Protein AF-A0A2M8P9N5-F1 (afdb_monomer_lite)

pLDDT: mean 81.97, std 13.03, range [49.94, 96.19]

Radius of gyration: 17.89 Å; chains: 1; bounding box: 42×46×38 Å

Sequence (152 aa):
MERGTPGARTTRSGWLSRHLESAAWQNDSPFRAIGIGTMLPSSLRGEVSALALKSIADFHLGGREDQLEAMRRALAQLYTVESDQPLGRSLLAAHAKETFAVMDILASLNADSYEPEGDAAYPESEFGQGLKQVAILIKAEVGLEVACLDLG

Secondary structure (DSSP, 8-state):
-TT--TT-S---S-HHHHHHHH-SS----TTSEEEESSS--TTT-SSS--EEES-TTT---TT-HHHHHHHHHHHHHHHHHS-SSHHHHHHHHHHHHHHHHHHHHHHHS-GGG-PPPTT----SSHHHHHHHHHHHHHHTTS---EEEE---

Structure (mmCIF, N/CA/C/O backbone):
data_AF-A0A2M8P9N5-F1
#
_entry.id   AF-A0A2M8P9N5-F1
#
loop_
_atom_site.group_PDB
_atom_site.id
_atom_site.type_symbol
_atom_site.label_atom_id
_atom_site.label_alt_id
_atom_site.label_comp_id
_atom_site.label_asym_id
_atom_site.label_entity_id
_atom_site.label_seq_id
_atom_site.pdbx_PDB_ins_code
_atom_site.Cartn_x
_atom_site.Cartn_y
_atom_site.Cartn_z
_atom_site.occupancy
_atom_site.B_iso_or_equiv
_atom_site.auth_seq_id
_atom_site.auth_comp_id
_atom_site.auth_asym_id
_atom_site.auth_atom_id
_atom_site.pdbx_PDB_model_num
ATOM 1 N N . MET A 1 1 ? 13.227 -15.711 -4.139 1.00 75.31 1 MET A N 1
ATOM 2 C CA . MET A 1 1 ? 11.785 -15.593 -4.424 1.00 75.31 1 MET A CA 1
ATOM 3 C C . MET A 1 1 ? 11.443 -14.156 -4.813 1.00 75.31 1 MET A C 1
ATOM 5 O O . MET A 1 1 ? 11.135 -13.939 -5.972 1.00 75.31 1 MET A O 1
ATOM 9 N N . GLU A 1 2 ? 11.697 -13.175 -3.940 1.00 83.56 2 GLU A N 1
ATOM 10 C CA . GLU A 1 2 ? 11.436 -11.729 -4.134 1.00 83.56 2 GLU A CA 1
ATOM 11 C C . GLU A 1 2 ? 11.901 -11.082 -5.450 1.00 83.56 2 GLU A C 1
ATOM 13 O O . GLU A 1 2 ? 11.302 -10.126 -5.929 1.00 83.56 2 GLU A O 1
ATOM 18 N N . ARG A 1 3 ? 12.966 -11.589 -6.074 1.00 84.69 3 ARG A N 1
ATOM 19 C CA . ARG A 1 3 ? 13.448 -11.054 -7.357 1.00 84.69 3 ARG A CA 1
ATOM 20 C C . ARG A 1 3 ? 12.854 -11.749 -8.573 1.00 84.69 3 ARG A C 1
ATOM 22 O O . ARG A 1 3 ? 12.996 -11.222 -9.664 1.00 84.69 3 ARG A O 1
ATOM 29 N N . GLY A 1 4 ? 12.232 -12.919 -8.426 1.00 84.81 4 GLY A N 1
ATOM 30 C CA . GLY A 1 4 ? 11.653 -13.679 -9.543 1.00 84.81 4 GLY A CA 1
ATOM 31 C C . GLY A 1 4 ? 12.642 -14.087 -10.643 1.00 84.81 4 GLY A C 1
ATOM 32 O O . GLY A 1 4 ? 12.218 -14.382 -11.751 1.00 84.81 4 GLY A O 1
ATOM 33 N N . THR A 1 5 ? 13.953 -14.092 -10.372 1.00 85.38 5 THR A N 1
ATOM 34 C CA . THR A 1 5 ? 14.996 -14.446 -11.352 1.00 85.38 5 THR A CA 1
ATOM 35 C C . THR A 1 5 ? 15.910 -15.556 -10.818 1.00 85.38 5 THR A C 1
ATOM 37 O O . THR A 1 5 ? 17.013 -15.271 -10.337 1.00 85.38 5 THR A O 1
ATOM 40 N N . PRO A 1 6 ? 15.470 -16.829 -10.837 1.00 81.25 6 PRO A N 1
ATOM 41 C CA . PRO A 1 6 ? 16.306 -17.955 -10.426 1.00 81.25 6 PRO A CA 1
ATOM 42 C C . PRO A 1 6 ? 17.620 -17.985 -11.223 1.00 81.25 6 PRO A C 1
ATOM 44 O O . PRO A 1 6 ? 17.617 -17.817 -12.437 1.00 81.25 6 PRO A O 1
ATOM 47 N N . GLY A 1 7 ? 18.756 -18.158 -10.544 1.00 79.31 7 GLY A N 1
ATOM 48 C CA . GLY A 1 7 ? 20.080 -18.229 -11.181 1.00 79.31 7 GLY A CA 1
ATOM 49 C C . GLY A 1 7 ? 20.727 -16.882 -11.537 1.00 79.31 7 GLY A C 1
ATOM 50 O O . GLY A 1 7 ? 21.952 -16.809 -11.605 1.00 79.31 7 GLY A O 1
ATOM 51 N N . ALA A 1 8 ? 19.960 -15.794 -11.666 1.00 80.06 8 ALA A N 1
ATOM 52 C CA . ALA A 1 8 ? 20.508 -14.463 -11.931 1.00 80.06 8 ALA A CA 1
ATOM 53 C C . ALA A 1 8 ? 20.707 -13.669 -10.629 1.00 80.06 8 ALA A C 1
ATOM 55 O O . ALA A 1 8 ? 19.750 -13.317 -9.937 1.00 80.06 8 ALA A O 1
ATOM 56 N N . ARG A 1 9 ? 21.969 -13.363 -10.298 1.00 75.94 9 ARG A N 1
ATOM 57 C CA . ARG A 1 9 ? 22.348 -12.607 -9.083 1.00 75.94 9 ARG A CA 1
ATOM 58 C C . ARG A 1 9 ? 22.427 -11.091 -9.291 1.00 75.94 9 ARG A C 1
ATOM 60 O O . ARG A 1 9 ? 22.513 -10.347 -8.317 1.00 75.94 9 ARG A O 1
ATOM 67 N N . THR A 1 10 ? 22.415 -10.633 -10.540 1.00 83.81 10 THR A N 1
ATOM 68 C CA . THR A 1 10 ? 22.618 -9.225 -10.913 1.00 83.81 10 THR A CA 1
ATOM 69 C C . THR A 1 10 ? 21.331 -8.410 -10.942 1.00 83.81 10 THR A C 1
ATOM 71 O O . THR A 1 10 ? 21.400 -7.187 -10.843 1.00 83.81 10 THR A O 1
ATOM 74 N N . THR A 1 11 ? 20.163 -9.053 -11.030 1.00 84.00 11 THR A N 1
ATOM 75 C CA . THR A 1 11 ? 18.866 -8.369 -11.038 1.00 84.00 11 THR A CA 1
ATOM 76 C C . THR A 1 11 ? 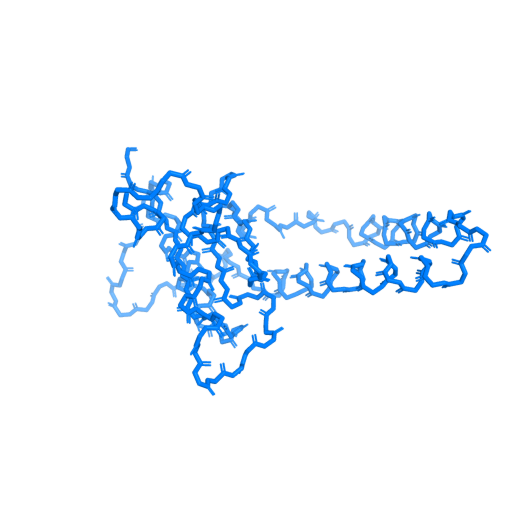18.675 -7.606 -9.736 1.00 84.00 11 THR A C 1
ATOM 78 O O . THR A 1 11 ? 18.677 -8.210 -8.663 1.00 84.00 11 THR A O 1
ATOM 81 N N . ARG A 1 12 ? 18.541 -6.280 -9.816 1.00 84.31 12 ARG A N 1
ATOM 82 C CA . ARG A 1 12 ? 18.392 -5.404 -8.642 1.00 84.31 12 ARG A CA 1
ATOM 83 C C . ARG A 1 12 ? 16.934 -5.117 -8.286 1.00 84.31 12 ARG A C 1
ATOM 85 O O . ARG A 1 12 ? 16.674 -4.790 -7.134 1.00 84.31 12 ARG A O 1
ATOM 92 N N . SER A 1 13 ? 16.011 -5.286 -9.234 1.00 89.62 13 SER A N 1
ATOM 93 C CA . SER A 1 13 ? 14.577 -5.085 -9.026 1.00 89.62 13 SER A CA 1
ATOM 94 C C . SER A 1 13 ? 13.863 -6.344 -8.525 1.00 89.62 13 SER A C 1
ATOM 96 O O . SER A 1 13 ? 14.259 -7.486 -8.795 1.00 89.62 13 SER A O 1
ATOM 98 N N . GLY A 1 14 ? 12.783 -6.118 -7.793 1.00 93.81 14 GLY A N 1
ATOM 99 C CA . GLY A 1 14 ? 11.795 -7.104 -7.407 1.00 93.81 14 GLY A CA 1
ATOM 100 C C . GLY A 1 14 ? 10.869 -7.467 -8.563 1.00 93.81 14 GLY A C 1
ATOM 101 O O . GLY A 1 14 ? 10.756 -6.745 -9.557 1.00 93.81 14 GLY A O 1
ATOM 102 N N . TRP A 1 15 ? 10.246 -8.639 -8.469 1.00 94.19 15 TRP A N 1
ATOM 103 C CA . TRP A 1 15 ? 9.408 -9.147 -9.556 1.00 94.19 15 TRP A CA 1
ATOM 104 C C . TRP A 1 15 ? 8.085 -8.386 -9.702 1.00 94.19 15 TRP A C 1
ATOM 106 O O . TRP A 1 15 ? 7.646 -8.200 -10.833 1.00 94.19 15 TRP A O 1
ATOM 116 N N . LEU A 1 16 ? 7.489 -7.912 -8.599 1.00 94.31 16 LEU A N 1
ATOM 117 C CA . LEU A 1 16 ? 6.240 -7.143 -8.631 1.00 94.31 16 LEU A CA 1
ATOM 118 C C . LEU A 1 16 ? 6.458 -5.778 -9.276 1.00 94.31 16 LEU A C 1
ATOM 120 O O . LEU A 1 16 ? 5.674 -5.392 -10.132 1.00 94.31 16 LEU A O 1
ATOM 124 N N . SER A 1 17 ? 7.559 -5.094 -8.946 1.00 93.69 17 SER A N 1
ATOM 125 C CA . SER A 1 17 ? 7.900 -3.816 -9.586 1.00 93.69 17 SER A CA 1
ATOM 126 C C . SER A 1 17 ? 8.004 -3.959 -11.110 1.00 93.69 17 SER A C 1
ATOM 128 O O . SER A 1 17 ? 7.366 -3.214 -11.846 1.00 93.69 17 SER A O 1
ATOM 130 N N . ARG A 1 18 ? 8.702 -4.996 -11.601 1.00 94.00 18 ARG A N 1
ATOM 131 C CA . ARG A 1 18 ? 8.780 -5.271 -13.048 1.00 94.00 18 ARG A CA 1
ATOM 132 C C . ARG A 1 18 ? 7.448 -5.691 -13.658 1.00 94.00 18 ARG A C 1
ATOM 134 O O . ARG A 1 18 ? 7.180 -5.369 -14.809 1.00 94.00 18 ARG A O 1
ATOM 141 N N . HIS A 1 19 ? 6.631 -6.443 -12.924 1.00 94.19 19 HIS A N 1
ATOM 142 C CA . HIS A 1 19 ? 5.306 -6.814 -13.406 1.00 94.19 19 HIS A CA 1
ATOM 143 C C . HIS A 1 19 ? 4.457 -5.562 -13.651 1.00 94.19 19 HIS A C 1
ATOM 145 O O . HIS A 1 19 ? 3.923 -5.408 -14.746 1.00 94.19 19 HIS A O 1
ATOM 151 N N . LEU A 1 20 ? 4.416 -4.651 -12.676 1.00 94.56 20 LEU A N 1
ATOM 152 C CA . LEU A 1 20 ? 3.708 -3.375 -12.770 1.00 94.56 20 LEU A CA 1
ATOM 153 C C . LEU A 1 20 ? 4.266 -2.467 -13.877 1.00 94.56 20 LEU A C 1
ATOM 155 O O . LEU A 1 20 ? 3.494 -1.779 -14.540 1.00 94.56 20 LEU A O 1
ATOM 159 N N . GLU A 1 21 ? 5.580 -2.497 -14.112 1.00 93.38 21 GLU A N 1
ATOM 160 C CA . GLU A 1 21 ? 6.234 -1.800 -15.229 1.00 93.38 21 GLU A CA 1
ATOM 161 C C . GLU A 1 21 ? 5.810 -2.370 -16.594 1.00 93.38 21 GLU A C 1
ATOM 163 O O . GLU A 1 21 ? 5.593 -1.628 -17.545 1.00 93.38 21 GLU A O 1
ATOM 168 N N . SER A 1 22 ? 5.660 -3.695 -16.688 1.00 93.88 22 SER A N 1
ATOM 169 C CA . SER A 1 22 ? 5.246 -4.392 -17.914 1.00 93.88 22 SER A CA 1
ATOM 170 C C . SER A 1 22 ? 3.730 -4.435 -18.143 1.00 93.88 22 SER A C 1
ATOM 172 O O . SER A 1 22 ? 3.283 -4.952 -19.169 1.00 93.88 22 SER A O 1
ATOM 174 N N . ALA A 1 23 ? 2.935 -3.966 -17.178 1.00 93.31 23 ALA A N 1
ATOM 175 C CA . ALA A 1 23 ? 1.483 -3.996 -17.260 1.00 93.31 23 ALA A CA 1
ATOM 176 C C . ALA A 1 23 ? 0.992 -3.117 -18.422 1.00 93.31 23 ALA A C 1
ATOM 178 O O . ALA A 1 23 ? 1.518 -2.037 -18.675 1.00 93.31 23 ALA A O 1
ATOM 179 N N . ALA A 1 24 ? -0.039 -3.576 -19.136 1.00 92.25 24 ALA A N 1
ATOM 180 C CA . ALA A 1 24 ? -0.585 -2.840 -20.281 1.00 92.25 24 ALA A CA 1
ATOM 181 C C . ALA A 1 24 ? -1.359 -1.571 -19.872 1.00 92.25 24 ALA A C 1
ATOM 183 O O . ALA A 1 24 ? -1.664 -0.737 -20.723 1.00 92.25 24 ALA A O 1
ATOM 184 N N . TRP A 1 25 ? -1.701 -1.444 -18.589 1.00 92.50 25 TRP A N 1
ATOM 185 C CA . TRP A 1 25 ? -2.386 -0.291 -18.018 1.00 92.50 25 TRP A CA 1
ATOM 186 C C . TRP A 1 25 ? -1.420 0.570 -17.205 1.00 92.50 25 TRP A C 1
ATOM 188 O O . TRP A 1 25 ? -0.420 0.090 -16.669 1.00 92.50 25 TRP A O 1
ATOM 198 N N . GLN A 1 26 ? -1.749 1.854 -17.110 1.00 88.38 26 GLN A N 1
ATOM 199 C CA . GLN A 1 26 ? -1.027 2.818 -16.291 1.00 88.38 26 GLN A CA 1
ATOM 200 C C . GLN A 1 26 ? -1.872 3.175 -15.078 1.00 88.38 26 GLN A C 1
ATOM 202 O O . GLN A 1 26 ? -3.099 3.241 -15.152 1.00 88.38 26 GLN A O 1
ATOM 207 N N . ASN A 1 27 ? -1.189 3.395 -13.968 1.00 91.44 27 ASN A N 1
ATOM 208 C CA . ASN A 1 27 ? -1.777 3.858 -12.733 1.00 91.44 27 ASN A CA 1
ATOM 209 C C . ASN A 1 27 ? -0.717 4.712 -12.046 1.00 91.44 27 ASN A C 1
ATOM 211 O O . ASN A 1 27 ? 0.323 4.208 -11.624 1.00 91.44 27 ASN A O 1
ATOM 215 N N . ASP A 1 28 ? -0.982 6.010 -11.998 1.00 89.00 28 ASP A N 1
ATOM 216 C CA . ASP A 1 28 ? -0.073 6.998 -11.420 1.00 89.00 28 ASP A CA 1
ATOM 217 C C . ASP A 1 28 ? -0.387 7.250 -9.942 1.00 89.00 28 ASP A C 1
ATOM 219 O O . ASP A 1 28 ? 0.126 8.193 -9.343 1.00 89.00 28 ASP A O 1
ATOM 223 N N . SER A 1 29 ? -1.256 6.429 -9.337 1.00 91.56 29 SER A N 1
ATOM 224 C CA . SER A 1 29 ? -1.528 6.537 -7.915 1.00 91.56 29 SER A CA 1
ATOM 225 C C . SER A 1 29 ? -0.246 6.282 -7.118 1.00 91.56 29 SER A C 1
ATOM 227 O O . SER A 1 29 ? 0.387 5.233 -7.289 1.00 91.56 29 SER A O 1
ATOM 229 N N . PRO A 1 30 ? 0.091 7.154 -6.152 1.00 88.88 30 PRO A N 1
ATOM 230 C CA . PRO A 1 30 ? 1.181 6.888 -5.217 1.00 88.88 30 PRO A CA 1
ATOM 231 C C . PRO A 1 30 ? 0.887 5.684 -4.302 1.00 88.88 30 PRO A C 1
ATOM 233 O O . PRO A 1 30 ? 1.787 5.174 -3.638 1.00 88.88 30 PRO A O 1
ATOM 236 N N . PHE A 1 31 ? -0.363 5.207 -4.280 1.00 93.12 31 PHE A N 1
ATOM 237 C CA . PHE A 1 31 ? -0.811 4.021 -3.554 1.00 93.12 31 PHE A CA 1
ATOM 238 C C . PHE A 1 31 ? -0.880 2.764 -4.430 1.00 93.12 31 PHE A C 1
ATOM 240 O O . PHE A 1 31 ? -1.315 1.726 -3.938 1.00 93.12 31 PHE A O 1
ATOM 247 N N . ARG A 1 32 ? -0.446 2.813 -5.701 1.00 95.12 32 ARG A N 1
ATOM 248 C CA . ARG A 1 32 ? -0.489 1.660 -6.620 1.00 95.12 32 ARG A CA 1
ATOM 249 C C . ARG A 1 32 ? 0.141 0.405 -6.022 1.00 95.12 32 ARG A C 1
ATOM 251 O O . ARG A 1 32 ? -0.414 -0.687 -6.148 1.00 95.12 32 ARG A O 1
ATOM 258 N N . ALA A 1 33 ? 1.290 0.560 -5.372 1.00 95.56 33 ALA A N 1
ATOM 259 C CA . ALA A 1 33 ? 2.020 -0.524 -4.735 1.00 95.56 33 ALA A CA 1
ATOM 260 C C . ALA A 1 33 ? 2.413 -0.141 -3.307 1.00 95.56 33 ALA A C 1
ATOM 262 O O . ALA A 1 33 ? 3.090 0.866 -3.094 1.00 95.56 33 ALA A O 1
ATOM 263 N N . ILE A 1 34 ? 2.019 -0.956 -2.329 1.00 95.19 34 ILE A N 1
ATOM 264 C CA . ILE A 1 34 ? 2.260 -0.686 -0.908 1.00 95.19 34 ILE A CA 1
ATOM 265 C C . ILE A 1 34 ? 2.901 -1.896 -0.231 1.00 95.19 34 ILE A C 1
ATOM 267 O O . ILE A 1 34 ? 2.468 -3.032 -0.408 1.00 95.19 34 ILE A O 1
ATOM 271 N N . GLY A 1 35 ? 3.928 -1.657 0.579 1.00 94.94 35 GLY A N 1
ATOM 272 C CA . GLY A 1 35 ? 4.410 -2.606 1.578 1.00 94.94 35 GLY A CA 1
ATOM 273 C C . GLY A 1 35 ? 3.907 -2.207 2.959 1.00 94.94 35 GLY A C 1
ATOM 274 O O . GLY A 1 35 ? 4.204 -1.099 3.406 1.00 94.94 35 GLY A O 1
ATOM 275 N N . ILE A 1 36 ? 3.172 -3.085 3.640 1.00 92.50 36 ILE A N 1
ATOM 276 C CA . ILE A 1 36 ? 2.760 -2.838 5.023 1.00 92.50 36 ILE A CA 1
ATOM 277 C C . ILE A 1 36 ? 3.874 -3.286 5.963 1.00 92.50 36 ILE A C 1
ATOM 279 O O . ILE A 1 36 ? 4.264 -4.453 5.963 1.00 92.50 36 ILE A O 1
ATOM 283 N N . GLY A 1 37 ? 4.392 -2.350 6.753 1.00 88.06 37 GLY A N 1
ATOM 284 C CA . GLY A 1 37 ? 5.487 -2.585 7.689 1.00 88.06 37 GLY A CA 1
ATOM 285 C C . GLY A 1 37 ? 6.513 -1.454 7.708 1.00 88.06 37 GLY A C 1
ATOM 286 O O . GLY A 1 37 ? 6.298 -0.362 7.186 1.00 88.06 37 GLY A O 1
ATOM 287 N N . THR A 1 38 ? 7.653 -1.708 8.349 1.00 82.94 38 THR A N 1
ATOM 288 C CA . THR A 1 38 ? 8.727 -0.714 8.534 1.00 82.94 38 THR A CA 1
ATOM 289 C C . THR A 1 38 ? 9.669 -0.601 7.338 1.00 82.94 38 THR A C 1
ATOM 291 O O . THR A 1 38 ? 10.363 0.404 7.194 1.00 82.94 38 THR A O 1
ATOM 294 N N . MET A 1 39 ? 9.725 -1.623 6.485 1.00 86.00 39 MET A N 1
ATOM 295 C CA . MET A 1 39 ? 10.624 -1.682 5.338 1.00 86.00 39 MET A CA 1
ATOM 296 C C . MET A 1 39 ? 9.865 -2.103 4.089 1.00 86.00 39 MET A C 1
ATOM 298 O O . MET A 1 39 ? 9.030 -2.999 4.137 1.00 86.00 39 MET A O 1
ATOM 302 N N . LEU A 1 40 ? 10.219 -1.504 2.949 1.00 89.19 40 LEU A N 1
ATOM 303 C CA . LEU A 1 40 ? 9.657 -1.908 1.667 1.00 89.19 40 LEU A CA 1
ATOM 304 C C . LEU A 1 40 ? 10.163 -3.315 1.276 1.00 89.19 40 LEU A C 1
ATOM 306 O O . LEU A 1 40 ? 11.392 -3.495 1.147 1.00 89.19 40 LEU A O 1
ATOM 310 N N . PRO A 1 41 ? 9.251 -4.279 1.030 1.00 91.19 41 PRO A N 1
ATOM 311 C CA . PRO A 1 41 ? 9.587 -5.621 0.574 1.00 91.19 41 PRO A CA 1
ATOM 312 C C . PRO A 1 41 ? 10.440 -5.607 -0.692 1.00 91.19 41 PRO A C 1
ATOM 314 O O . PRO A 1 41 ? 10.276 -4.773 -1.587 1.00 91.19 41 PRO A O 1
ATOM 317 N N . SER A 1 42 ? 11.373 -6.554 -0.787 1.00 90.94 42 SER A N 1
ATOM 318 C CA . SER A 1 42 ? 12.314 -6.601 -1.914 1.00 90.94 42 SER A CA 1
ATOM 319 C C . SER A 1 42 ? 11.620 -6.873 -3.252 1.00 90.94 42 SER A C 1
ATOM 321 O O . SER A 1 42 ? 12.147 -6.473 -4.286 1.00 90.94 42 SER A O 1
ATOM 323 N N . SER A 1 43 ? 10.451 -7.520 -3.240 1.00 92.94 43 SER A N 1
ATOM 324 C CA . SER A 1 43 ? 9.600 -7.742 -4.413 1.00 92.94 43 SER A CA 1
ATOM 325 C C . SER A 1 43 ? 9.028 -6.462 -5.031 1.00 92.94 43 SER A C 1
ATOM 327 O O . SER A 1 43 ? 8.837 -6.436 -6.249 1.00 92.94 43 SER A O 1
ATOM 329 N N . LEU A 1 44 ? 8.846 -5.396 -4.244 1.00 93.56 44 LEU A N 1
ATOM 330 C CA . LEU A 1 44 ? 8.329 -4.098 -4.701 1.00 93.56 44 LEU A CA 1
ATOM 331 C C . LEU A 1 44 ? 9.419 -3.108 -5.133 1.00 93.56 44 LEU A C 1
ATOM 333 O O . LEU A 1 44 ? 9.110 -2.096 -5.751 1.00 93.56 44 LEU A O 1
ATOM 337 N N . ARG A 1 45 ? 10.697 -3.375 -4.843 1.00 91.62 45 ARG A N 1
ATOM 338 C CA . ARG A 1 45 ? 11.794 -2.462 -5.211 1.00 91.62 45 ARG A CA 1
ATOM 339 C C . ARG A 1 45 ? 12.014 -2.436 -6.724 1.00 91.62 45 ARG A C 1
ATOM 341 O O . ARG A 1 45 ? 12.183 -3.490 -7.331 1.00 91.62 45 ARG A O 1
ATOM 348 N N . GLY A 1 46 ? 12.136 -1.261 -7.324 1.00 90.44 46 GLY A N 1
ATOM 349 C CA . GLY A 1 46 ? 12.459 -1.112 -8.743 1.00 90.44 46 GLY A CA 1
ATOM 350 C C . GLY A 1 46 ? 12.041 0.256 -9.264 1.00 90.44 46 GLY A C 1
ATOM 351 O O . GLY A 1 46 ? 12.023 1.208 -8.492 1.00 90.44 46 GLY A O 1
ATOM 352 N N . GLU A 1 47 ? 11.735 0.329 -10.558 1.00 88.12 47 GLU A N 1
ATOM 353 C CA . GLU A 1 47 ? 11.365 1.572 -11.250 1.00 88.12 47 GLU A CA 1
ATOM 354 C C . GLU A 1 47 ? 9.957 2.056 -10.879 1.00 88.12 47 GLU A C 1
ATOM 356 O O . GLU A 1 47 ? 9.706 3.256 -10.806 1.00 88.12 47 GLU A O 1
ATOM 361 N N . VAL A 1 48 ? 9.029 1.132 -10.604 1.00 89.69 48 VAL A N 1
ATOM 362 C CA . VAL A 1 48 ? 7.683 1.500 -10.144 1.00 89.69 48 VAL A CA 1
ATOM 363 C C . VAL A 1 48 ? 7.755 2.001 -8.705 1.00 89.69 48 VAL A C 1
ATOM 365 O O . VAL A 1 48 ? 8.244 1.289 -7.825 1.00 89.69 48 VAL A O 1
ATOM 368 N N . SER A 1 49 ? 7.241 3.213 -8.480 1.00 85.94 49 SER A N 1
ATOM 369 C CA . SER A 1 49 ? 7.134 3.819 -7.152 1.00 85.94 49 SER A CA 1
ATOM 370 C C . SER A 1 49 ? 6.252 2.965 -6.239 1.00 85.94 49 SER A C 1
ATOM 372 O O . SER A 1 49 ? 5.165 2.538 -6.631 1.00 85.94 49 SER A O 1
ATOM 374 N N . ALA A 1 50 ? 6.733 2.701 -5.024 1.00 91.62 50 ALA A N 1
ATOM 375 C CA . ALA A 1 50 ? 6.017 1.928 -4.020 1.00 91.62 50 ALA A CA 1
ATOM 376 C C . ALA A 1 50 ? 6.194 2.553 -2.633 1.00 91.62 50 ALA A C 1
ATOM 378 O O . ALA A 1 50 ? 7.296 2.971 -2.262 1.00 91.62 50 ALA A O 1
ATOM 379 N N . LEU A 1 51 ? 5.112 2.583 -1.857 1.00 90.06 51 LEU A N 1
ATOM 380 C CA . LEU A 1 51 ? 5.066 3.200 -0.534 1.00 90.06 51 LEU A CA 1
ATOM 381 C C . LEU A 1 51 ? 5.242 2.145 0.565 1.00 90.06 51 LEU A C 1
ATOM 383 O O . LEU A 1 51 ? 4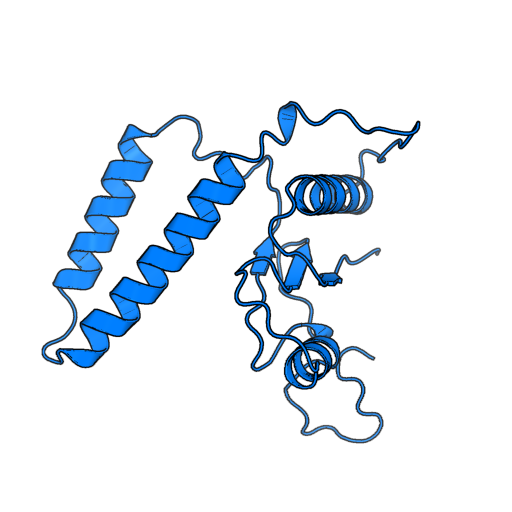.630 1.082 0.519 1.00 90.06 51 LEU A O 1
ATOM 387 N N . ALA A 1 52 ? 6.051 2.441 1.582 1.00 90.56 52 ALA A N 1
ATOM 388 C CA . ALA A 1 52 ? 6.076 1.660 2.818 1.00 90.56 52 ALA A CA 1
ATOM 389 C C . ALA A 1 52 ? 5.174 2.334 3.857 1.00 90.56 52 ALA A C 1
ATOM 391 O O . ALA A 1 52 ? 5.366 3.510 4.170 1.00 90.56 52 ALA A O 1
ATOM 392 N N . LEU A 1 53 ? 4.201 1.597 4.385 1.00 87.94 53 LEU A N 1
ATOM 393 C CA . LEU A 1 53 ? 3.189 2.112 5.300 1.00 87.94 53 LEU A CA 1
ATOM 394 C C . LEU A 1 53 ? 3.122 1.230 6.544 1.00 87.94 53 LEU A C 1
ATOM 396 O O . LEU A 1 53 ? 2.778 0.057 6.465 1.00 87.94 53 LEU A O 1
ATOM 400 N N . LYS A 1 54 ? 3.445 1.787 7.711 1.00 85.38 54 LYS A N 1
ATOM 401 C CA . LYS A 1 54 ? 3.400 1.025 8.965 1.00 85.38 54 LYS A CA 1
ATOM 402 C C . LYS A 1 54 ? 1.980 0.947 9.535 1.00 85.38 54 LYS A C 1
ATOM 404 O O . LYS A 1 54 ? 1.497 -0.139 9.843 1.00 85.38 54 LYS A O 1
ATOM 409 N N . SER A 1 55 ? 1.348 2.104 9.705 1.00 82.81 55 SER A N 1
ATOM 410 C CA . SER A 1 55 ? 0.036 2.245 10.332 1.00 82.81 55 SER A CA 1
ATOM 411 C C . SER A 1 55 ? -0.665 3.490 9.789 1.00 82.81 55 SER A C 1
ATOM 413 O O . SER A 1 55 ? -0.115 4.581 9.916 1.00 82.81 55 SER A O 1
ATOM 415 N N . ILE A 1 56 ? -1.854 3.343 9.195 1.00 81.25 56 ILE A N 1
ATOM 416 C CA . ILE A 1 56 ? -2.737 4.461 8.805 1.00 81.25 56 ILE A CA 1
ATOM 417 C C . ILE A 1 56 ? -3.253 5.166 10.064 1.00 81.25 56 ILE A C 1
ATOM 419 O O . ILE A 1 56 ? -3.271 6.389 10.121 1.00 81.25 56 ILE A O 1
ATOM 423 N N . ALA A 1 57 ? -3.595 4.394 11.100 1.00 73.88 57 ALA A N 1
ATOM 424 C CA . ALA A 1 57 ? -4.074 4.910 12.380 1.00 73.88 57 ALA A CA 1
ATOM 425 C C . ALA A 1 57 ? -2.972 5.598 13.207 1.00 73.88 57 ALA A C 1
ATOM 427 O O . ALA A 1 57 ? -3.259 6.487 13.994 1.00 73.88 57 ALA A O 1
ATOM 428 N N . ASP A 1 58 ? -1.692 5.269 13.022 1.00 68.38 58 ASP A N 1
ATOM 429 C CA . ASP A 1 58 ? -0.613 6.085 13.610 1.00 68.38 58 ASP A CA 1
ATOM 430 C C . ASP A 1 58 ? -0.266 7.275 12.712 1.00 68.38 58 ASP A C 1
ATOM 432 O O . ASP A 1 58 ? 0.405 8.212 13.145 1.00 68.38 58 ASP A O 1
ATOM 436 N N . PHE A 1 59 ? -0.751 7.273 11.467 1.00 64.81 59 PHE A N 1
ATOM 437 C CA . PHE A 1 59 ? -0.640 8.389 10.537 1.00 64.81 59 PHE A CA 1
ATOM 438 C C . PHE A 1 59 ? -1.664 9.492 10.841 1.00 64.81 59 PHE A C 1
ATOM 440 O O . PHE A 1 59 ? -2.154 10.185 9.955 1.00 64.81 59 PHE A O 1
ATOM 447 N N . HIS A 1 60 ? -1.954 9.709 12.120 1.00 55.41 60 HIS A N 1
ATOM 448 C CA . HIS A 1 60 ? -2.565 10.938 12.577 1.00 55.41 60 HIS A CA 1
ATOM 449 C C . HIS A 1 60 ? -1.442 11.913 12.906 1.00 55.41 60 HIS A C 1
ATOM 451 O O . HIS A 1 60 ? -0.648 11.699 13.821 1.00 55.41 60 HIS A O 1
ATOM 457 N N . LEU A 1 61 ? -1.426 13.066 12.243 1.00 53.00 61 LEU A N 1
ATOM 458 C CA . LEU A 1 61 ? -0.659 14.236 12.686 1.00 53.00 61 LEU A CA 1
ATOM 459 C C . LEU A 1 61 ? -1.267 14.856 13.966 1.00 53.00 61 LEU A C 1
ATOM 461 O O . LEU A 1 61 ? -1.332 16.073 14.114 1.00 53.00 61 LEU A O 1
ATOM 465 N N . GLY A 1 62 ? -1.764 14.016 14.881 1.00 49.94 62 GLY A N 1
ATOM 466 C CA . GLY A 1 62 ? -2.196 14.333 16.241 1.00 49.94 62 GLY A CA 1
ATOM 467 C C . GLY A 1 62 ? -3.174 15.497 16.400 1.00 49.94 62 GLY A C 1
ATOM 468 O O . GLY A 1 62 ? -3.146 16.132 17.450 1.00 49.94 62 GLY A O 1
ATOM 469 N N . GLY A 1 63 ? -3.963 15.853 15.379 1.00 51.12 63 GLY A N 1
ATOM 470 C CA . GLY A 1 63 ? -4.803 17.058 15.418 1.00 51.12 63 GLY A CA 1
ATOM 471 C C . GLY A 1 63 ? -4.012 18.367 15.570 1.00 51.12 63 GLY A C 1
ATOM 472 O O . GLY A 1 63 ? -4.589 19.402 15.888 1.00 51.12 63 GLY A O 1
ATOM 473 N N . ARG A 1 64 ? -2.689 18.342 15.349 1.00 55.97 64 ARG A N 1
ATOM 474 C CA . ARG A 1 64 ? -1.803 19.514 15.368 1.00 55.97 64 ARG A CA 1
ATOM 475 C C . ARG A 1 64 ? -1.697 20.096 13.961 1.00 55.97 64 ARG A C 1
ATOM 477 O O . ARG A 1 64 ? -0.609 20.196 13.389 1.00 55.97 64 ARG A O 1
ATOM 484 N N . GLU A 1 65 ? -2.846 20.435 13.376 1.00 58.25 65 GLU A N 1
ATOM 485 C CA . GLU A 1 65 ? -2.935 21.087 12.058 1.00 58.25 65 GLU A CA 1
ATOM 486 C C . GLU A 1 65 ? -2.050 22.343 11.993 1.00 58.25 65 GLU A C 1
ATOM 488 O O . GLU A 1 65 ? -1.425 22.619 10.969 1.00 58.25 65 GLU A O 1
ATOM 493 N N . ASP A 1 66 ? -1.904 23.040 13.123 1.00 60.91 66 ASP A N 1
ATOM 494 C CA . ASP A 1 66 ? -1.012 24.184 13.318 1.00 60.91 66 ASP A CA 1
ATOM 495 C C . ASP A 1 66 ? 0.464 23.861 13.017 1.00 60.91 66 ASP A C 1
ATOM 497 O O . ASP A 1 66 ? 1.178 24.675 12.425 1.00 60.91 66 ASP A O 1
ATOM 501 N N . GLN A 1 67 ? 0.931 22.661 13.365 1.00 62.28 67 GLN A N 1
ATOM 502 C CA . GLN A 1 67 ? 2.292 22.220 13.059 1.00 62.28 67 GLN A CA 1
ATOM 503 C C . GLN A 1 67 ? 2.439 21.498 11.749 1.00 62.28 67 GLN A C 1
ATOM 505 O O . GLN A 1 67 ? 3.532 21.544 11.193 1.00 62.28 67 GLN A O 1
ATOM 510 N N . LEU A 1 68 ? 1.389 20.859 11.240 1.00 63.69 68 LEU A N 1
ATOM 511 C CA . LEU A 1 68 ? 1.416 20.395 9.862 1.00 63.69 68 LEU A CA 1
ATOM 512 C C . LEU A 1 68 ? 1.654 21.587 8.936 1.00 63.69 68 LEU A C 1
ATOM 514 O O . LEU A 1 68 ? 2.529 21.538 8.078 1.00 63.69 68 LEU A O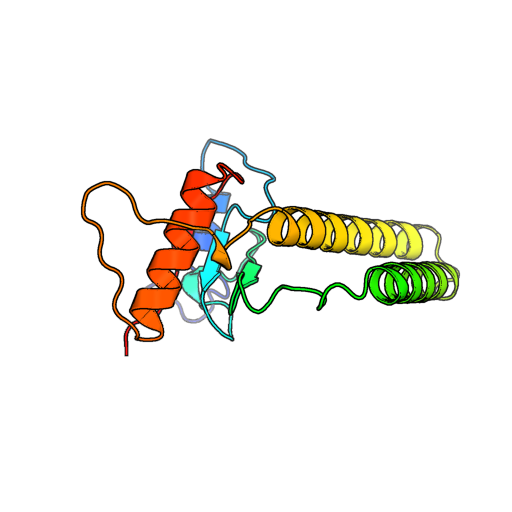 1
ATOM 518 N N . GLU A 1 69 ? 0.939 22.683 9.169 1.00 66.88 69 GLU A N 1
ATOM 519 C CA . GLU A 1 69 ? 1.082 23.911 8.403 1.00 66.88 69 GLU A CA 1
ATOM 520 C C . GLU A 1 69 ? 2.454 24.571 8.631 1.00 66.88 69 GLU A C 1
ATOM 522 O O . GLU A 1 69 ? 3.108 24.999 7.678 1.00 66.88 69 GLU A O 1
ATOM 527 N N . ALA A 1 70 ? 2.960 24.594 9.870 1.00 69.75 70 ALA A N 1
ATOM 528 C CA . ALA A 1 70 ? 4.309 25.087 10.155 1.00 69.75 70 ALA A CA 1
ATOM 529 C C . ALA A 1 70 ? 5.409 24.222 9.511 1.00 69.75 70 ALA A C 1
ATOM 531 O O . ALA A 1 70 ? 6.372 24.759 8.967 1.00 69.75 70 ALA A O 1
ATOM 532 N N . MET A 1 71 ? 5.258 22.896 9.519 1.00 66.62 71 MET A N 1
ATOM 533 C CA . MET A 1 71 ? 6.189 21.949 8.906 1.00 66.62 71 MET A CA 1
ATOM 534 C C . MET A 1 71 ? 6.126 22.022 7.380 1.00 66.62 71 MET A C 1
ATOM 536 O O . MET A 1 71 ? 7.171 22.063 6.737 1.00 66.62 71 MET A O 1
ATOM 540 N N . ARG A 1 72 ? 4.925 22.148 6.798 1.00 66.25 72 ARG A N 1
ATOM 541 C CA . ARG A 1 72 ? 4.704 22.446 5.372 1.00 66.25 72 ARG A CA 1
ATOM 542 C C . ARG A 1 72 ? 5.419 23.722 4.963 1.00 66.25 72 ARG A C 1
ATOM 544 O O . ARG A 1 72 ? 6.146 23.717 3.975 1.00 66.25 72 ARG A O 1
ATOM 551 N N . ARG A 1 73 ? 5.272 24.798 5.741 1.00 69.75 73 ARG A N 1
ATOM 552 C CA . ARG A 1 73 ? 5.950 26.078 5.488 1.00 69.75 73 ARG A CA 1
ATOM 553 C C . ARG A 1 73 ? 7.461 25.983 5.653 1.00 69.75 73 ARG A C 1
ATOM 555 O O . ARG A 1 73 ? 8.173 26.540 4.827 1.00 69.75 73 ARG A O 1
ATOM 562 N N . ALA A 1 74 ? 7.954 25.285 6.672 1.00 70.69 74 ALA A N 1
ATOM 563 C CA . ALA A 1 74 ? 9.386 25.088 6.886 1.00 70.69 74 ALA A CA 1
ATOM 564 C C . ALA A 1 74 ? 10.018 24.271 5.749 1.00 70.69 74 ALA A C 1
ATOM 566 O O . ALA A 1 74 ? 11.039 24.673 5.200 1.00 70.69 74 ALA A O 1
ATOM 567 N N . LEU A 1 75 ? 9.373 23.179 5.334 1.00 66.44 75 LEU A N 1
ATOM 568 C CA . LEU A 1 75 ? 9.795 22.375 4.189 1.00 66.44 75 LEU A CA 1
ATOM 569 C C . LEU A 1 75 ? 9.728 23.187 2.891 1.00 66.44 75 LEU A C 1
ATOM 571 O O . LEU A 1 75 ? 10.710 23.232 2.158 1.00 66.44 75 LEU A O 1
ATOM 575 N N . ALA A 1 76 ? 8.635 23.917 2.642 1.00 66.06 76 ALA A N 1
ATOM 576 C CA . ALA A 1 76 ? 8.519 24.819 1.495 1.00 66.06 76 ALA A CA 1
ATOM 577 C C . ALA A 1 76 ? 9.639 25.873 1.470 1.00 66.06 76 ALA A C 1
ATOM 579 O O . ALA A 1 76 ? 10.209 26.130 0.412 1.00 66.06 76 ALA A O 1
ATOM 580 N N . GLN A 1 77 ? 10.000 26.442 2.625 1.00 67.69 77 GLN A N 1
ATOM 581 C CA . GLN A 1 77 ? 11.125 27.369 2.739 1.00 67.69 77 GLN A CA 1
ATOM 582 C C . GLN A 1 77 ? 12.461 26.682 2.434 1.00 67.69 77 GLN A C 1
ATOM 584 O O . GLN A 1 77 ? 13.229 27.211 1.634 1.00 67.69 77 GLN A O 1
ATOM 589 N N . LEU A 1 78 ? 12.720 25.483 2.962 1.00 62.97 78 LEU A N 1
ATOM 590 C CA . LEU A 1 78 ? 13.922 24.704 2.633 1.00 62.97 78 LEU A CA 1
ATOM 591 C C . LEU A 1 78 ? 14.021 24.416 1.124 1.00 62.97 78 LEU A C 1
ATOM 593 O O . LEU A 1 78 ? 15.071 24.634 0.522 1.00 62.97 78 LEU A O 1
ATOM 597 N N . TYR A 1 79 ? 12.905 24.071 0.472 1.00 60.38 79 TYR A N 1
ATOM 598 C CA . TYR A 1 79 ? 12.845 23.873 -0.983 1.00 60.38 79 TYR A CA 1
ATOM 599 C C . TYR A 1 79 ? 13.041 25.161 -1.797 1.00 60.38 79 TYR A C 1
ATOM 601 O O . TYR A 1 79 ? 13.358 25.102 -2.984 1.00 60.38 79 TYR A O 1
ATOM 609 N N . THR A 1 80 ? 12.884 26.335 -1.179 1.00 58.56 80 THR A N 1
ATOM 610 C CA . THR A 1 80 ? 13.225 27.624 -1.800 1.00 58.56 80 THR A CA 1
ATOM 611 C C . THR A 1 80 ? 14.662 28.079 -1.538 1.00 58.56 80 THR A C 1
ATOM 613 O O . THR A 1 80 ? 15.147 28.966 -2.241 1.00 58.56 80 THR A O 1
ATOM 616 N N . VAL A 1 81 ? 15.358 27.508 -0.559 1.00 59.31 81 VAL A N 1
ATOM 617 C CA . VAL A 1 81 ? 16.689 27.985 -0.154 1.00 59.31 81 VAL A CA 1
ATOM 618 C C . VAL A 1 81 ? 17.814 27.216 -0.857 1.00 59.31 81 VAL A C 1
ATOM 620 O O . VAL A 1 81 ? 18.883 27.779 -1.070 1.00 59.31 81 VAL A O 1
ATOM 623 N N . GLU A 1 82 ? 17.576 25.984 -1.316 1.00 52.78 82 GLU A N 1
ATOM 624 C CA . GLU A 1 82 ? 18.657 25.091 -1.749 1.00 52.78 82 GLU A CA 1
ATOM 625 C C . GLU A 1 82 ? 18.586 24.733 -3.245 1.00 52.78 82 GLU A C 1
ATOM 627 O O . GLU A 1 82 ? 18.027 23.714 -3.647 1.00 52.78 82 GLU A O 1
ATOM 632 N N . SER A 1 83 ? 19.106 25.633 -4.094 1.00 51.34 83 SER A N 1
ATOM 633 C CA . SER A 1 83 ? 19.838 25.358 -5.354 1.00 51.34 83 SER A CA 1
ATOM 634 C C . SER A 1 83 ? 19.903 26.604 -6.255 1.00 51.34 83 SER A C 1
ATOM 636 O O . SER A 1 83 ? 18.877 27.176 -6.618 1.00 51.34 83 SER A O 1
ATOM 638 N N . ASP A 1 84 ? 21.108 26.964 -6.712 1.00 55.94 84 ASP A N 1
ATOM 639 C CA . ASP A 1 84 ? 21.344 27.935 -7.805 1.00 55.94 84 ASP A CA 1
ATOM 640 C C . ASP A 1 84 ? 20.896 27.402 -9.188 1.00 55.94 84 ASP A C 1
ATOM 642 O O . ASP A 1 84 ? 21.034 28.070 -10.211 1.00 55.94 84 ASP A O 1
ATOM 646 N N . GLN A 1 85 ? 20.362 26.176 -9.238 1.00 56.31 85 GLN A N 1
ATOM 647 C CA . GLN A 1 85 ? 19.948 25.477 -10.452 1.00 56.31 85 GLN A CA 1
ATOM 648 C C . GLN A 1 85 ? 18.411 25.389 -10.516 1.00 56.31 85 GLN A C 1
ATOM 650 O O . GLN A 1 85 ? 17.814 24.622 -9.755 1.00 56.31 85 GLN A O 1
ATOM 655 N N . PRO A 1 86 ? 17.747 26.102 -11.448 1.00 59.56 86 PRO A N 1
ATOM 656 C CA . PRO A 1 86 ? 16.283 26.170 -11.543 1.00 59.56 86 PRO A CA 1
ATOM 657 C C . PRO A 1 86 ? 15.579 24.805 -11.642 1.00 59.56 86 PRO A C 1
ATOM 659 O O . PRO A 1 86 ? 14.462 24.641 -11.154 1.00 59.56 86 PRO A O 1
ATOM 662 N N . LEU A 1 87 ? 16.239 23.812 -12.251 1.00 57.06 87 LEU A N 1
ATOM 663 C CA . LEU A 1 87 ? 15.699 22.463 -12.457 1.00 57.06 87 LEU A CA 1
ATOM 664 C C . LEU A 1 87 ? 15.654 21.627 -11.166 1.00 57.06 87 LEU A C 1
ATOM 666 O O . LEU A 1 87 ? 14.678 20.915 -10.941 1.00 57.06 87 LEU A O 1
ATOM 670 N N . GLY A 1 88 ? 16.664 21.740 -10.295 1.00 56.91 88 GLY A N 1
ATOM 671 C CA . GLY A 1 88 ? 16.716 20.997 -9.027 1.00 56.91 88 GLY A CA 1
ATOM 672 C C . GLY A 1 88 ? 15.615 21.433 -8.058 1.00 56.91 88 GLY A C 1
ATOM 673 O O . GLY A 1 88 ? 14.936 20.600 -7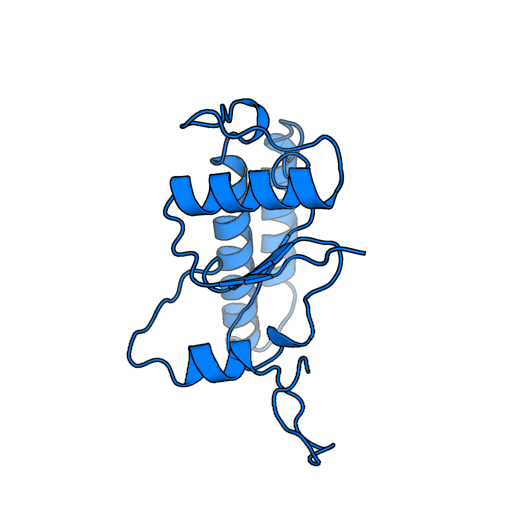.459 1.00 56.91 88 GLY A O 1
ATOM 674 N N . ARG A 1 89 ? 15.360 22.745 -8.004 1.00 60.91 89 ARG A N 1
ATOM 675 C CA . ARG A 1 89 ? 14.280 23.364 -7.225 1.00 60.91 89 ARG A CA 1
ATOM 676 C C . ARG A 1 89 ? 12.893 22.853 -7.626 1.00 60.91 89 ARG A C 1
ATOM 678 O O . ARG A 1 89 ? 12.061 22.581 -6.765 1.00 60.91 89 ARG A O 1
ATOM 685 N N . SER A 1 90 ? 12.647 22.710 -8.930 1.00 63.81 90 SER A N 1
ATOM 686 C CA . SER A 1 90 ? 11.345 22.284 -9.457 1.00 63.81 90 SER A CA 1
ATOM 687 C C . SER A 1 90 ? 11.038 20.815 -9.162 1.00 63.81 90 SER A C 1
ATOM 689 O O . SER A 1 90 ? 9.899 20.493 -8.830 1.00 63.81 90 SER A O 1
ATOM 691 N N . LEU A 1 91 ? 12.029 19.926 -9.279 1.00 65.62 91 LEU A N 1
ATOM 692 C CA . LEU A 1 91 ? 11.840 18.496 -9.010 1.00 65.62 91 LEU A CA 1
ATOM 693 C C . LEU A 1 91 ? 11.603 18.236 -7.521 1.00 65.62 91 LEU A C 1
ATOM 695 O O . LEU A 1 91 ? 10.693 17.501 -7.149 1.00 65.62 91 LEU A O 1
ATOM 699 N N . LEU A 1 92 ? 12.371 18.899 -6.658 1.00 67.31 92 LEU A N 1
ATOM 700 C CA . LEU A 1 92 ? 12.247 18.731 -5.214 1.00 67.31 92 LEU A CA 1
ATOM 701 C C . LEU A 1 92 ? 10.899 19.262 -4.690 1.00 67.31 92 LEU A C 1
ATOM 703 O O . LEU A 1 92 ? 10.243 18.605 -3.882 1.00 67.31 92 LEU A O 1
ATOM 707 N N . ALA A 1 93 ? 10.436 20.400 -5.219 1.00 70.06 93 ALA A N 1
ATOM 708 C CA . ALA A 1 93 ? 9.107 20.932 -4.921 1.00 70.06 93 ALA A CA 1
ATOM 709 C C . ALA A 1 93 ? 7.972 20.002 -5.398 1.00 70.06 93 ALA A C 1
ATOM 711 O O . ALA A 1 93 ? 6.950 19.886 -4.718 1.00 70.06 93 ALA A O 1
ATOM 712 N N . ALA A 1 94 ? 8.143 19.319 -6.536 1.00 70.69 94 ALA A N 1
ATOM 713 C CA . ALA A 1 94 ? 7.170 18.348 -7.035 1.00 70.69 94 ALA A CA 1
ATOM 714 C C . ALA A 1 94 ? 7.054 17.122 -6.110 1.00 70.69 94 ALA A C 1
ATOM 716 O O . ALA A 1 94 ? 5.943 16.771 -5.714 1.00 70.69 94 ALA A O 1
ATOM 717 N N . HIS A 1 95 ? 8.180 16.544 -5.679 1.00 72.12 95 HIS A N 1
ATOM 718 C CA . HIS A 1 95 ? 8.190 15.418 -4.734 1.00 72.12 95 HIS A CA 1
ATOM 719 C C . HIS A 1 95 ? 7.608 15.783 -3.361 1.00 72.12 95 HIS A C 1
ATOM 721 O O . HIS A 1 95 ? 6.901 14.985 -2.743 1.00 72.12 95 HIS A O 1
ATOM 727 N N . ALA A 1 96 ? 7.853 17.009 -2.891 1.00 72.50 96 ALA A N 1
ATOM 728 C CA . ALA A 1 96 ? 7.249 17.510 -1.661 1.00 72.50 96 ALA A CA 1
ATOM 729 C C . ALA A 1 96 ? 5.722 17.582 -1.768 1.00 72.50 96 ALA A C 1
ATOM 731 O O . ALA A 1 96 ? 5.008 17.121 -0.878 1.00 72.50 96 ALA A O 1
ATOM 732 N N . LYS A 1 97 ? 5.216 18.129 -2.879 1.00 77.06 97 LYS A N 1
ATOM 733 C CA . LYS A 1 97 ? 3.778 18.225 -3.146 1.00 77.06 97 LYS A CA 1
ATOM 734 C C . LYS A 1 97 ? 3.121 16.844 -3.202 1.00 77.06 97 LYS A C 1
ATOM 736 O O . LYS A 1 97 ? 2.054 16.666 -2.624 1.00 77.06 97 LYS A O 1
ATOM 741 N N . GLU A 1 98 ? 3.755 15.885 -3.870 1.00 79.12 98 GLU A N 1
ATOM 742 C CA . GLU A 1 98 ? 3.279 14.501 -3.956 1.00 79.12 98 GLU A CA 1
ATOM 743 C C . GLU A 1 98 ? 3.233 13.832 -2.577 1.00 79.12 98 GLU A C 1
ATOM 745 O O . GLU A 1 98 ? 2.224 13.232 -2.212 1.00 79.12 98 GLU A O 1
ATOM 750 N N . THR A 1 99 ? 4.268 14.039 -1.758 1.00 79.38 99 THR A N 1
ATOM 751 C CA . THR A 1 99 ? 4.294 13.552 -0.372 1.00 79.38 99 THR A CA 1
ATOM 752 C C . THR A 1 99 ? 3.134 14.130 0.438 1.00 79.38 99 THR A C 1
ATOM 754 O O . THR A 1 99 ? 2.410 13.380 1.083 1.00 79.38 99 THR A O 1
ATOM 757 N N . PHE A 1 100 ? 2.898 15.445 0.380 1.00 79.31 100 PHE A N 1
ATOM 758 C CA . PHE A 1 100 ? 1.773 16.052 1.097 1.00 79.31 100 PHE A CA 1
ATOM 759 C C . PHE A 1 100 ? 0.414 15.552 0.606 1.00 79.31 100 PHE A C 1
ATOM 761 O O . PHE A 1 100 ? -0.468 15.340 1.430 1.00 79.31 100 PHE A O 1
ATOM 768 N N . ALA A 1 101 ? 0.251 15.307 -0.696 1.00 83.50 101 ALA A N 1
ATOM 769 C CA . ALA A 1 101 ? -0.982 14.735 -1.231 1.00 83.50 101 ALA A CA 1
ATOM 770 C C . ALA A 1 101 ? -1.244 13.320 -0.684 1.00 83.50 101 ALA A C 1
ATOM 772 O O . ALA A 1 101 ? -2.368 13.012 -0.293 1.00 83.50 101 ALA A O 1
ATOM 773 N N . VAL A 1 102 ? -0.205 12.482 -0.586 1.00 86.94 102 VAL A N 1
ATOM 774 C CA . VAL A 1 102 ? -0.290 11.165 0.070 1.00 86.94 102 VAL A CA 1
ATOM 775 C C . VAL A 1 102 ? -0.701 11.315 1.533 1.00 86.94 102 VAL A C 1
ATOM 777 O O . VAL A 1 102 ? -1.582 10.595 1.997 1.00 86.94 102 VAL A O 1
ATOM 780 N N . MET A 1 103 ? -0.098 12.266 2.253 1.00 83.06 103 MET A N 1
ATOM 781 C CA . MET A 1 103 ? -0.430 12.522 3.657 1.00 83.06 103 MET A CA 1
ATOM 782 C C . MET A 1 103 ? -1.885 12.964 3.837 1.00 83.06 103 MET A C 1
ATOM 784 O O . MET A 1 103 ? -2.551 12.477 4.745 1.00 83.06 103 MET A O 1
ATOM 788 N N . ASP A 1 104 ? -2.383 13.851 2.973 1.00 83.62 104 ASP A N 1
ATOM 789 C CA . ASP A 1 104 ? -3.766 14.332 3.022 1.00 83.62 104 ASP A CA 1
ATOM 790 C C . ASP A 1 104 ? -4.764 13.200 2.734 1.00 83.62 104 ASP A C 1
ATOM 792 O O . ASP A 1 104 ? -5.778 13.084 3.422 1.00 83.62 104 ASP A O 1
ATOM 796 N N . ILE A 1 105 ? -4.452 12.319 1.775 1.00 88.00 105 ILE A N 1
ATOM 797 C CA . ILE A 1 105 ? -5.270 11.132 1.504 1.00 88.00 105 ILE A CA 1
ATOM 798 C C . ILE A 1 105 ? -5.285 10.222 2.731 1.00 88.00 105 ILE A C 1
ATOM 800 O O . ILE A 1 105 ? -6.368 9.915 3.216 1.00 88.00 105 ILE A O 1
ATOM 804 N N . LEU A 1 106 ? -4.124 9.850 3.283 1.00 86.62 106 LEU A N 1
ATOM 805 C CA . LEU A 1 106 ? -4.044 8.989 4.470 1.00 86.62 106 LEU A CA 1
ATOM 806 C C . LEU A 1 106 ? -4.798 9.572 5.671 1.00 86.62 106 LEU A C 1
ATOM 808 O O . LEU A 1 106 ? -5.507 8.835 6.343 1.00 86.62 106 LEU A O 1
ATOM 812 N N . ALA A 1 107 ? -4.703 10.884 5.900 1.00 82.50 107 ALA A N 1
ATOM 813 C CA . ALA A 1 107 ? -5.431 11.562 6.971 1.00 82.50 107 ALA A CA 1
ATOM 814 C C . ALA A 1 107 ? -6.956 11.551 6.761 1.00 82.50 107 ALA A C 1
ATOM 816 O O . ALA A 1 107 ? -7.714 11.556 7.728 1.00 82.50 107 ALA A O 1
ATOM 817 N N . SER A 1 108 ? -7.419 11.527 5.506 1.00 84.31 108 SER A N 1
ATOM 818 C CA . SER A 1 108 ? -8.845 11.388 5.187 1.00 84.31 108 SER A CA 1
ATOM 819 C C . SER A 1 108 ? -9.372 9.962 5.391 1.00 84.31 108 SER A C 1
ATOM 821 O O . SER A 1 108 ? -10.577 9.770 5.572 1.00 84.31 108 SER A O 1
ATOM 823 N N . LEU A 1 109 ? -8.483 8.958 5.400 1.00 84.06 109 LEU A N 1
ATOM 824 C CA . LEU A 1 109 ? -8.830 7.571 5.696 1.00 84.06 109 LEU A CA 1
ATOM 825 C C . LEU A 1 109 ? -9.002 7.440 7.210 1.00 84.06 109 LEU A C 1
ATOM 827 O O . LEU A 1 109 ? -8.050 7.150 7.927 1.00 84.06 109 LEU A O 1
ATOM 831 N N . ASN A 1 110 ? -10.215 7.681 7.707 1.00 76.38 110 ASN A N 1
ATOM 832 C CA . ASN A 1 110 ? -10.553 7.588 9.129 1.00 76.38 110 ASN A CA 1
ATOM 833 C C . ASN A 1 110 ? -10.491 6.128 9.634 1.00 76.38 110 ASN A C 1
ATOM 835 O O . ASN A 1 110 ? -11.515 5.476 9.854 1.00 76.38 110 ASN A O 1
ATOM 839 N N . ALA A 1 111 ? -9.271 5.607 9.778 1.00 79.81 111 ALA A N 1
ATOM 840 C CA . ALA A 1 111 ? -8.971 4.211 10.078 1.00 79.81 111 ALA A CA 1
ATOM 841 C C . ALA A 1 111 ? -9.511 3.758 11.440 1.00 79.81 111 ALA A C 1
ATOM 843 O O . ALA A 1 111 ? -9.868 2.589 11.598 1.00 79.81 111 ALA A O 1
ATOM 844 N N . ASP A 1 112 ? -9.622 4.683 12.395 1.00 79.06 112 ASP A N 1
ATOM 845 C CA . ASP A 1 112 ? -10.159 4.411 13.731 1.00 79.06 112 ASP A CA 1
ATOM 846 C C . ASP A 1 112 ? -11.666 4.138 13.697 1.00 79.06 112 ASP A C 1
ATOM 848 O O . ASP A 1 112 ? -12.173 3.343 14.485 1.00 79.06 112 ASP A O 1
ATOM 852 N N . SER A 1 113 ? -12.378 4.749 12.745 1.00 83.50 113 SER A N 1
ATOM 853 C CA . SER A 1 113 ? -13.813 4.526 12.523 1.00 83.50 113 SER A CA 1
ATOM 854 C C . SER A 1 113 ? -14.128 3.368 11.573 1.00 83.50 113 SER A C 1
ATOM 856 O O . SER A 1 113 ? -15.296 3.116 11.285 1.00 83.50 113 SER A O 1
ATOM 858 N N . TYR A 1 114 ? -13.110 2.682 11.044 1.00 87.12 114 TYR A N 1
ATOM 859 C CA . TYR A 1 114 ? -13.332 1.603 10.089 1.00 87.12 114 TYR A CA 1
ATOM 860 C C . TYR A 1 114 ? -13.977 0.389 10.765 1.00 87.12 114 TYR A C 1
ATOM 862 O O . TYR A 1 114 ? -13.342 -0.301 11.572 1.00 87.12 114 TYR A O 1
ATOM 870 N N . GLU A 1 115 ? -15.215 0.104 10.367 1.00 89.44 115 GLU A N 1
ATOM 871 C CA . GLU A 1 115 ? -15.947 -1.106 10.726 1.00 89.44 115 GLU A CA 1
ATOM 872 C C . GLU A 1 115 ? -15.813 -2.149 9.603 1.00 89.44 115 GLU A C 1
ATOM 874 O O . GLU A 1 115 ? -16.197 -1.880 8.460 1.00 89.44 115 GLU A O 1
ATOM 879 N N . PRO A 1 116 ? -15.255 -3.339 9.889 1.00 91.81 116 PRO A N 1
ATOM 880 C CA . PRO A 1 116 ? -15.206 -4.423 8.919 1.00 91.81 116 PRO A CA 1
ATOM 881 C C . PRO A 1 116 ? -16.607 -4.849 8.467 1.00 91.81 116 PRO A C 1
ATOM 883 O O . PRO A 1 116 ? -17.512 -5.039 9.276 1.00 91.81 116 PRO A O 1
ATOM 886 N N . GLU A 1 117 ? -16.771 -5.055 7.165 1.00 90.12 117 GLU A N 1
ATOM 887 C CA . GLU A 1 117 ? -18.007 -5.580 6.581 1.00 90.12 117 GLU A CA 1
ATOM 888 C C . GLU A 1 117 ? -17.913 -7.099 6.353 1.00 90.12 117 GLU A C 1
ATOM 890 O O . GLU A 1 117 ? -16.822 -7.666 6.276 1.00 90.12 117 GLU A O 1
ATOM 895 N N . GLY A 1 118 ? -19.061 -7.763 6.176 1.00 88.44 118 GLY A N 1
ATOM 896 C CA . GLY A 1 118 ? -19.110 -9.164 5.737 1.00 88.44 118 GLY A CA 1
ATOM 897 C C . GLY A 1 118 ? -18.573 -10.166 6.761 1.00 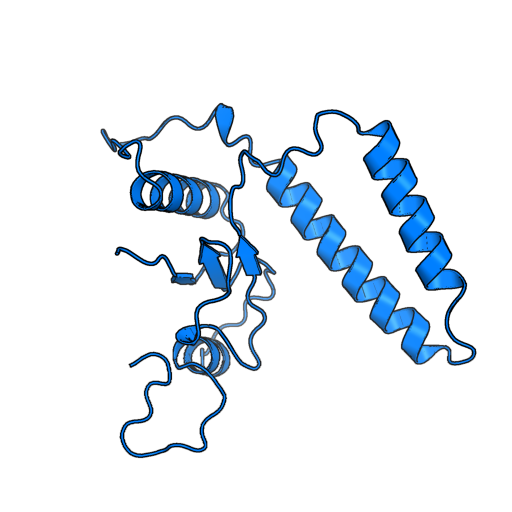88.44 118 GLY A C 1
ATOM 898 O O . GLY A 1 118 ? -17.909 -11.125 6.376 1.00 88.44 118 GLY A O 1
ATOM 899 N N . ASP A 1 119 ? -18.825 -9.919 8.050 1.00 90.44 119 ASP A N 1
ATOM 900 C CA . ASP A 1 119 ? -18.367 -10.744 9.180 1.00 90.44 119 ASP A CA 1
ATOM 901 C C . ASP A 1 119 ? -16.835 -10.905 9.266 1.00 90.44 119 ASP A C 1
ATOM 903 O O . ASP A 1 119 ? -16.320 -11.808 9.931 1.00 90.44 119 ASP A O 1
ATOM 907 N N . ALA A 1 120 ? -16.081 -10.024 8.601 1.00 93.19 120 ALA A N 1
ATOM 908 C CA . ALA A 1 120 ? -14.630 -10.037 8.646 1.00 93.19 120 ALA A CA 1
ATOM 909 C C . ALA A 1 120 ? -14.132 -9.660 10.050 1.00 93.19 120 ALA A C 1
ATOM 911 O O . ALA A 1 120 ? -14.389 -8.569 10.553 1.00 93.19 120 ALA A O 1
ATOM 912 N N . ALA A 1 121 ? -13.362 -10.552 10.670 1.00 93.31 121 ALA A N 1
ATOM 913 C CA . ALA A 1 121 ? -12.698 -10.303 11.943 1.00 93.31 121 ALA A CA 1
ATOM 914 C C . ALA A 1 121 ? -11.179 -10.305 11.740 1.00 93.31 121 ALA A C 1
ATOM 916 O O . ALA A 1 121 ? -10.583 -11.344 11.446 1.00 93.31 121 ALA A O 1
ATOM 917 N N . TYR A 1 122 ? -10.550 -9.140 11.902 1.00 92.31 122 TYR A N 1
ATOM 918 C CA . TYR A 1 122 ? -9.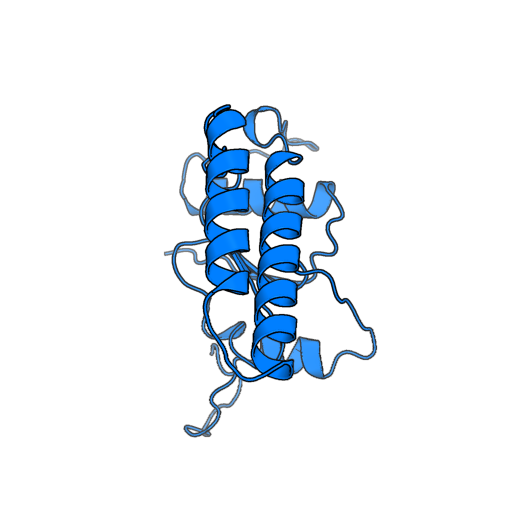095 -9.003 11.872 1.00 92.31 122 TYR A CA 1
ATOM 919 C C . TYR A 1 122 ? -8.530 -9.240 13.280 1.00 92.31 122 TYR A C 1
ATOM 921 O O . TYR A 1 122 ? -8.935 -8.540 14.207 1.00 92.31 122 TYR A O 1
ATOM 929 N N . PRO A 1 123 ? -7.621 -10.212 13.481 1.00 91.81 123 PRO A N 1
ATOM 930 C CA . PRO A 1 123 ? -7.001 -10.436 14.783 1.00 91.81 123 PRO A CA 1
ATOM 931 C C . PRO A 1 123 ? -6.169 -9.237 15.252 1.00 91.81 123 PRO A C 1
ATOM 933 O O . PRO A 1 123 ? -5.571 -8.537 14.435 1.00 91.81 123 PRO A O 1
ATOM 936 N N . GLU A 1 124 ? -6.024 -9.088 16.570 1.00 89.44 124 GLU A N 1
ATOM 937 C CA . GLU A 1 124 ? -5.130 -8.114 17.222 1.00 89.44 124 GLU A CA 1
ATOM 938 C C . GLU A 1 124 ? -3.644 -8.526 17.125 1.00 89.44 124 GLU A C 1
ATOM 940 O O . GLU A 1 124 ? -2.917 -8.597 18.114 1.00 89.44 124 GLU A O 1
ATOM 945 N N . SER A 1 125 ? -3.189 -8.867 15.920 1.00 91.94 125 SER A N 1
ATOM 946 C CA . SER A 1 125 ? -1.791 -9.155 15.585 1.00 91.94 125 SER A CA 1
ATOM 947 C C . SER A 1 125 ? -1.289 -8.158 14.543 1.00 91.94 125 SER A C 1
ATOM 949 O O . SER A 1 125 ? -2.092 -7.577 13.817 1.00 91.94 125 SER A O 1
ATOM 951 N N . GLU A 1 126 ? 0.030 -7.974 14.411 1.00 89.25 126 GLU A N 1
ATOM 952 C CA . GLU A 1 126 ? 0.588 -7.070 13.386 1.00 89.25 126 GLU A CA 1
ATOM 953 C C . GLU A 1 126 ? 0.096 -7.428 11.979 1.00 89.25 126 GLU A C 1
ATOM 955 O O . GLU A 1 126 ? -0.297 -6.552 11.212 1.00 89.25 126 GLU A O 1
ATOM 960 N N . PHE A 1 127 ? 0.037 -8.722 11.662 1.00 92.19 127 PHE A N 1
ATOM 961 C CA . PHE A 1 127 ? -0.491 -9.192 10.387 1.00 92.19 127 PHE A CA 1
ATOM 962 C C . PHE A 1 127 ? -1.994 -8.913 10.234 1.00 92.19 127 PHE A C 1
ATOM 964 O O . PHE A 1 127 ? -2.426 -8.446 9.181 1.00 92.19 127 PHE A O 1
ATOM 971 N N . GLY A 1 128 ? -2.798 -9.156 11.277 1.00 93.19 128 GLY A N 1
ATOM 972 C CA . GLY A 1 128 ? -4.239 -8.882 11.261 1.00 93.19 128 GLY A CA 1
ATOM 973 C C . GLY A 1 128 ? -4.544 -7.394 11.082 1.00 93.19 128 GLY A C 1
ATOM 974 O O . GLY A 1 128 ? -5.339 -7.026 10.217 1.00 93.19 128 GLY A O 1
ATOM 975 N N . GLN A 1 129 ? -3.832 -6.535 11.811 1.00 91.62 129 GLN A N 1
ATOM 976 C CA . GLN A 1 129 ? -3.914 -5.085 11.650 1.00 91.62 129 GLN A CA 1
ATOM 977 C C . GLN A 1 129 ? -3.416 -4.641 10.271 1.00 91.62 129 GLN A C 1
ATOM 979 O O . GLN A 1 129 ? -4.019 -3.774 9.643 1.00 91.62 129 GLN A O 1
ATOM 984 N N . GLY A 1 130 ? -2.367 -5.268 9.738 1.00 92.88 130 GLY A N 1
ATOM 985 C CA . GLY A 1 130 ? -1.921 -5.032 8.370 1.00 92.88 130 GLY A CA 1
ATOM 986 C C . GLY A 1 130 ? -3.007 -5.336 7.334 1.00 92.88 130 GLY A C 1
ATOM 987 O O . GLY A 1 130 ? -3.273 -4.511 6.461 1.00 92.88 130 GLY A O 1
ATOM 988 N N . LEU A 1 131 ? -3.701 -6.470 7.459 1.00 94.25 131 LEU A N 1
ATOM 989 C CA . LEU A 1 131 ? -4.825 -6.811 6.582 1.00 94.25 131 LEU A CA 1
ATOM 990 C C . LEU A 1 131 ? -5.993 -5.821 6.714 1.00 94.25 131 LEU A C 1
ATOM 992 O O . LEU A 1 131 ? -6.581 -5.448 5.697 1.00 94.25 131 LEU A O 1
ATOM 996 N N . LYS A 1 132 ? -6.299 -5.352 7.932 1.00 93.56 132 LYS A N 1
ATOM 997 C CA . LYS A 1 132 ? -7.304 -4.299 8.165 1.00 93.56 132 LYS A CA 1
ATOM 998 C C . LYS A 1 132 ? -6.946 -3.018 7.403 1.00 93.56 132 LYS A C 1
ATOM 1000 O O . LYS A 1 132 ? -7.797 -2.434 6.739 1.00 93.56 132 LYS A O 1
ATOM 1005 N N . GLN A 1 133 ? -5.678 -2.609 7.436 1.00 93.06 133 GLN A N 1
ATOM 1006 C CA . GLN A 1 133 ? -5.198 -1.435 6.699 1.00 93.06 133 GLN A CA 1
ATOM 1007 C C . GLN A 1 133 ? -5.318 -1.591 5.182 1.00 93.06 133 GLN A C 1
ATOM 1009 O O . GLN A 1 133 ? -5.740 -0.661 4.499 1.00 93.06 133 GLN A O 1
ATOM 1014 N N . VAL A 1 134 ? -4.996 -2.770 4.646 1.00 94.94 134 VAL A N 1
ATOM 1015 C CA . VAL A 1 134 ? -5.200 -3.062 3.219 1.00 94.94 134 VAL A CA 1
ATOM 1016 C C . VAL A 1 134 ? -6.676 -2.947 2.851 1.00 94.94 134 VAL A C 1
ATOM 1018 O O . VAL A 1 134 ? -7.000 -2.353 1.826 1.00 94.94 134 VAL A O 1
ATOM 1021 N N . ALA A 1 135 ? -7.577 -3.453 3.695 1.00 94.81 135 ALA A N 1
ATOM 1022 C CA . ALA A 1 135 ? -9.013 -3.351 3.455 1.00 94.81 135 ALA A CA 1
ATOM 1023 C C . ALA A 1 135 ? -9.495 -1.892 3.414 1.00 94.81 135 ALA A C 1
ATOM 1025 O O . ALA A 1 135 ? -10.262 -1.539 2.519 1.00 94.81 135 ALA A O 1
ATOM 1026 N N . ILE A 1 136 ? -8.993 -1.036 4.311 1.00 93.88 136 ILE A N 1
ATOM 1027 C CA . ILE A 1 136 ? -9.264 0.411 4.297 1.00 93.88 136 ILE A CA 1
ATOM 1028 C C . ILE A 1 136 ? -8.824 1.033 2.965 1.00 93.88 136 ILE A C 1
ATOM 1030 O O . ILE A 1 136 ? -9.600 1.753 2.342 1.00 93.88 136 ILE A O 1
ATOM 1034 N N . LEU A 1 137 ? -7.613 0.726 2.491 1.00 94.25 137 LEU A N 1
ATOM 1035 C CA . LEU A 1 137 ? -7.078 1.267 1.235 1.00 94.25 137 LEU A CA 1
ATOM 1036 C C . LEU A 1 137 ? -7.870 0.795 0.008 1.00 94.25 137 LEU A C 1
ATOM 1038 O O . LEU A 1 137 ? -8.130 1.589 -0.894 1.00 94.25 137 LEU A O 1
ATOM 1042 N N . ILE A 1 138 ? -8.288 -0.474 -0.014 1.00 94.25 138 ILE A N 1
ATOM 1043 C CA . ILE A 1 138 ? -9.158 -1.015 -1.069 1.00 94.25 138 ILE A CA 1
ATOM 1044 C C . ILE A 1 138 ? -10.499 -0.277 -1.071 1.00 94.25 138 ILE A C 1
ATOM 1046 O O . ILE A 1 138 ? -10.943 0.188 -2.117 1.00 94.25 138 ILE A O 1
ATOM 1050 N N . LYS A 1 139 ? -11.134 -0.143 0.100 1.00 92.88 139 LYS A N 1
ATOM 1051 C CA . LYS A 1 139 ? -12.442 0.515 0.259 1.00 92.88 139 LYS A CA 1
ATOM 1052 C C . LYS A 1 139 ? -12.407 2.003 -0.070 1.00 92.88 139 LYS A C 1
ATOM 1054 O O . LYS A 1 139 ? -13.412 2.547 -0.508 1.00 92.88 139 LYS A O 1
ATOM 1059 N N . ALA A 1 140 ? -11.264 2.641 0.135 1.00 93.12 140 ALA A N 1
ATOM 1060 C CA . ALA A 1 140 ? -11.047 4.035 -0.210 1.00 93.12 140 ALA A CA 1
ATOM 1061 C C . ALA A 1 140 ? -10.768 4.267 -1.703 1.00 93.12 140 ALA A C 1
ATOM 1063 O O . ALA A 1 140 ? -10.633 5.416 -2.113 1.00 93.12 140 ALA A O 1
ATOM 1064 N N . GLU A 1 141 ? -10.644 3.199 -2.502 1.00 94.50 141 GLU A N 1
ATOM 1065 C CA . GLU A 1 141 ? -10.417 3.263 -3.950 1.00 94.50 141 GLU A CA 1
ATOM 1066 C C . GLU A 1 141 ? -9.229 4.158 -4.344 1.00 94.50 141 GLU A C 1
ATOM 1068 O O . GLU A 1 141 ? -9.209 4.774 -5.407 1.00 94.50 141 GLU A O 1
ATOM 1073 N N . VAL A 1 142 ? -8.177 4.191 -3.516 1.00 93.12 142 VAL A N 1
ATOM 1074 C CA . VAL A 1 142 ? -6.994 5.047 -3.734 1.00 93.12 142 VAL A CA 1
ATOM 1075 C C . VAL A 1 142 ? -6.118 4.593 -4.909 1.00 93.12 142 VAL A C 1
ATOM 1077 O O . VAL A 1 142 ? -5.014 5.094 -5.084 1.00 93.12 142 VAL A O 1
ATOM 1080 N N . GLY A 1 143 ? -6.572 3.635 -5.720 1.00 94.44 143 GLY A N 1
ATOM 1081 C CA . GLY A 1 143 ? -5.823 3.079 -6.847 1.00 94.44 143 GLY A CA 1
ATOM 1082 C C . GLY A 1 143 ? -4.809 2.003 -6.456 1.00 94.44 143 GLY A C 1
ATOM 1083 O O . GLY A 1 143 ? -3.813 1.841 -7.152 1.00 94.44 143 GLY A O 1
ATOM 1084 N N . LEU A 1 144 ? -5.033 1.281 -5.354 1.00 96.19 144 LEU A N 1
ATOM 1085 C CA . LEU A 1 144 ? -4.187 0.162 -4.928 1.00 96.19 144 LEU A CA 1
ATOM 1086 C C . LEU A 1 144 ? -4.282 -1.024 -5.905 1.00 96.19 144 LEU A C 1
ATOM 1088 O O . LEU A 1 144 ? -5.370 -1.530 -6.163 1.00 96.19 144 LEU A O 1
ATOM 1092 N N . GLU A 1 145 ? -3.138 -1.514 -6.388 1.00 96.19 145 GLU A N 1
ATOM 1093 C CA . GLU A 1 145 ? -3.036 -2.733 -7.210 1.00 96.19 145 GLU A CA 1
ATOM 1094 C C . GLU A 1 145 ? -2.333 -3.871 -6.468 1.00 96.19 145 GLU A C 1
ATOM 1096 O O . GLU A 1 145 ? -2.685 -5.038 -6.632 1.00 96.19 145 GLU A O 1
ATOM 1101 N N . VAL A 1 146 ? -1.322 -3.542 -5.659 1.00 96.19 146 VAL A N 1
ATOM 1102 C CA . VAL A 1 146 ? -0.494 -4.526 -4.959 1.00 96.19 146 VAL A CA 1
ATOM 1103 C C . VAL A 1 146 ? -0.267 -4.093 -3.518 1.00 96.19 146 VAL A C 1
ATOM 1105 O O . VAL A 1 146 ? 0.246 -3.005 -3.268 1.00 96.19 146 VAL A O 1
ATOM 1108 N N . ALA A 1 147 ? -0.567 -4.984 -2.574 1.00 95.81 147 ALA A N 1
ATOM 1109 C CA . ALA A 1 147 ? -0.172 -4.853 -1.178 1.00 95.81 147 ALA A CA 1
ATOM 1110 C C . ALA A 1 147 ? 0.680 -6.057 -0.758 1.00 95.81 147 ALA A C 1
ATOM 1112 O O . ALA A 1 147 ? 0.263 -7.204 -0.918 1.00 95.81 147 ALA A O 1
ATOM 1113 N N . CYS A 1 148 ? 1.866 -5.797 -0.212 1.00 95.00 148 CYS A N 1
ATOM 1114 C CA . CYS A 1 148 ? 2.744 -6.818 0.350 1.00 95.00 148 CYS A CA 1
ATOM 1115 C C . CYS A 1 148 ? 2.745 -6.722 1.875 1.00 95.00 148 CYS A C 1
ATOM 1117 O O . CYS A 1 148 ? 2.981 -5.649 2.427 1.00 95.00 148 CYS A O 1
ATOM 1119 N N . LEU A 1 149 ? 2.515 -7.854 2.536 1.00 92.44 149 LEU A N 1
ATOM 1120 C CA . LEU A 1 149 ? 2.512 -7.994 3.987 1.00 92.44 149 LEU A CA 1
ATOM 1121 C C . LEU A 1 149 ? 3.272 -9.258 4.349 1.00 92.44 149 LEU A C 1
ATOM 1123 O O . LEU A 1 149 ? 3.018 -10.314 3.766 1.00 92.44 149 LEU A O 1
ATOM 1127 N N . ASP A 1 150 ? 4.167 -9.148 5.320 1.00 86.62 150 ASP A N 1
ATOM 1128 C CA . ASP A 1 150 ? 4.918 -10.288 5.823 1.00 86.62 150 ASP A CA 1
ATOM 1129 C C . ASP A 1 150 ? 4.155 -10.962 6.973 1.00 86.62 150 ASP A C 1
ATOM 1131 O O . ASP A 1 150 ? 3.563 -10.303 7.828 1.00 86.62 150 ASP A O 1
ATOM 1135 N N . LEU A 1 151 ? 4.178 -12.294 6.986 1.00 84.38 151 LEU A N 1
ATOM 1136 C CA . LEU A 1 151 ? 3.662 -13.132 8.066 1.00 84.38 151 LEU A CA 1
ATOM 1137 C C . LEU A 1 151 ? 4.831 -13.968 8.601 1.00 84.38 151 LEU A C 1
ATOM 1139 O O . LEU A 1 151 ? 5.359 -14.804 7.863 1.00 84.38 151 LEU A O 1
ATOM 1143 N N . GLY A 1 152 ? 5.238 -13.740 9.853 1.00 67.31 152 GLY A N 1
ATOM 1144 C CA . GLY A 1 152 ? 6.389 -14.410 10.470 1.00 67.31 152 GLY A CA 1
ATOM 1145 C C . GLY A 1 152 ? 6.417 -14.281 11.979 1.00 67.31 152 GLY A C 1
ATOM 1146 O O . GLY A 1 152 ? 6.331 -13.133 12.458 1.00 67.31 152 GLY A O 1
#

Foldseek 3Di:
DQQPDPPDPPRQAGQQCVVQVPDPDDDPQLQQAEEADDDDGRNNDDDDRYYYHDALVVLPPPPPVVVVVVVLVVLLVVLVPDDPDPVSSVVSVVVSVSVVVVSVLSNVLPLVPDDDPDPDDQDPDSQSNLVSVVVSCVVSPSNYDYYHYDDD

Organism: NCBI:txid2364210